Protein AF-A0A1E4M2D0-F1 (afdb_monomer_lite)

Foldseek 3Di:
DDPQLPLPVVLVVVLVVLVVVLVVLLVVLCVVPVVFDDPVSLVSLLVSLVSLLVSLLSLLVSLLSCLVSVDDNQVSLVVLLVVLVVLLCQLVVLLCQLVVCLVVDPDPRVNVVSVSSNVSSVSSNVNSVSSNVSSVVSVVVNVVVVVVPPDPPD

Structure (mmCIF, N/CA/C/O backbone):
data_AF-A0A1E4M2D0-F1
#
_entry.id   AF-A0A1E4M2D0-F1
#
loop_
_atom_site.group_PDB
_atom_site.id
_atom_site.type_symbol
_atom_site.label_atom_id
_atom_site.label_alt_id
_atom_site.label_comp_id
_atom_site.label_asym_id
_atom_site.label_entity_id
_atom_site.label_seq_id
_atom_site.pdbx_PDB_ins_code
_atom_site.Cartn_x
_atom_site.Cartn_y
_atom_site.Cartn_z
_atom_site.occupancy
_atom_site.B_iso_or_equiv
_atom_site.auth_seq_id
_atom_site.auth_comp_id
_atom_site.auth_asym_id
_atom_site.auth_atom_id
_atom_site.pdbx_PDB_model_num
ATOM 1 N N . MET A 1 1 ? -22.497 -11.808 30.231 1.00 39.50 1 MET A N 1
ATOM 2 C CA . MET A 1 1 ? -21.737 -12.479 29.155 1.00 39.50 1 MET A CA 1
ATOM 3 C C . MET A 1 1 ? -21.257 -11.410 28.186 1.00 39.50 1 MET A C 1
ATOM 5 O O . MET A 1 1 ? -22.071 -10.856 27.462 1.00 39.50 1 MET A O 1
ATOM 9 N N . GLN A 1 2 ? -19.983 -11.016 28.257 1.00 37.72 2 GLN A N 1
ATOM 10 C CA . GLN A 1 2 ? -19.425 -10.051 27.306 1.00 37.72 2 GLN A CA 1
ATOM 11 C C . GLN A 1 2 ? -19.166 -10.780 25.981 1.00 37.72 2 GLN A C 1
ATOM 13 O O . GLN A 1 2 ? -18.468 -11.795 26.000 1.00 37.72 2 GLN A O 1
ATOM 18 N N . PRO A 1 3 ? -19.708 -10.317 24.842 1.00 42.75 3 PRO A N 1
ATOM 19 C CA . PRO A 1 3 ? -19.333 -10.872 23.555 1.00 42.75 3 PRO A CA 1
ATOM 20 C C . PRO A 1 3 ? -17.879 -10.472 23.302 1.00 42.75 3 PRO A C 1
ATOM 22 O O . PRO A 1 3 ? -17.576 -9.318 22.995 1.00 42.75 3 PRO A O 1
ATOM 25 N N . HIS A 1 4 ? -16.960 -11.421 23.477 1.00 43.78 4 HIS A N 1
ATOM 26 C CA . HIS A 1 4 ? -15.624 -11.304 22.923 1.00 43.78 4 HIS A CA 1
ATOM 27 C C . HIS A 1 4 ? -15.784 -11.225 21.408 1.00 43.78 4 HIS A C 1
ATOM 29 O O . HIS A 1 4 ? -15.929 -12.241 20.733 1.00 43.78 4 HIS A O 1
ATOM 35 N N . VAL A 1 5 ? -15.766 -10.009 20.864 1.00 48.22 5 VAL A N 1
ATOM 36 C CA . VAL A 1 5 ? -15.469 -9.800 19.450 1.00 48.22 5 VAL A CA 1
ATOM 37 C C . VAL A 1 5 ? -14.002 -10.181 19.292 1.00 48.22 5 VAL A C 1
ATOM 39 O O . VAL A 1 5 ? -13.101 -9.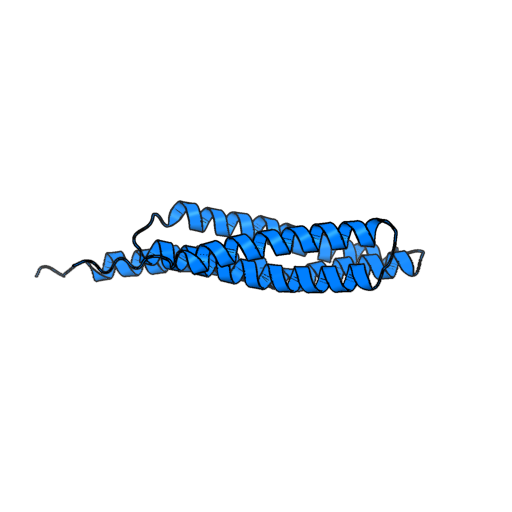351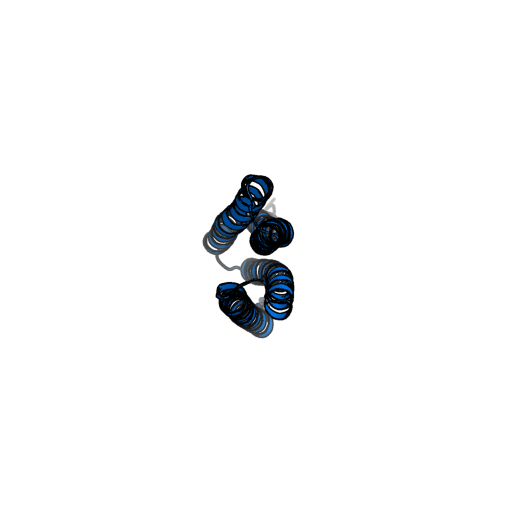 19.374 1.00 48.22 5 VAL A O 1
ATOM 42 N N . ALA A 1 6 ? -13.741 -11.481 19.192 1.00 52.34 6 ALA A N 1
ATOM 43 C CA . ALA A 1 6 ? -12.454 -11.974 18.767 1.00 52.34 6 ALA A CA 1
ATOM 44 C C . ALA A 1 6 ? -12.265 -11.437 17.352 1.00 52.34 6 ALA A C 1
ATOM 46 O O . ALA A 1 6 ? -13.061 -11.754 16.470 1.00 52.34 6 ALA A O 1
ATOM 47 N N . VAL A 1 7 ? -11.231 -10.624 17.124 1.00 54.97 7 VAL A N 1
ATOM 48 C CA . VAL A 1 7 ? -10.699 -10.488 15.765 1.00 54.97 7 VAL A CA 1
ATOM 49 C C . VAL A 1 7 ? -10.487 -11.923 15.293 1.00 54.97 7 VAL A C 1
ATOM 51 O O . VAL A 1 7 ? -9.717 -12.635 15.951 1.00 54.97 7 VAL A O 1
ATOM 54 N N . PRO A 1 8 ? -11.211 -12.410 14.270 1.00 64.06 8 PRO A N 1
ATOM 55 C CA . PRO A 1 8 ? -11.106 -13.803 13.892 1.00 64.06 8 PRO A CA 1
ATOM 56 C C . PRO A 1 8 ? -9.638 -14.042 13.570 1.00 64.06 8 PRO A C 1
ATOM 58 O O . PRO A 1 8 ? -9.078 -13.351 12.721 1.00 64.06 8 PRO A O 1
ATOM 61 N N . ARG A 1 9 ? -8.985 -14.970 14.282 1.00 68.19 9 ARG A N 1
ATOM 62 C CA . ARG A 1 9 ? -7.555 -15.286 14.092 1.00 68.19 9 ARG A CA 1
ATOM 63 C C . ARG A 1 9 ? -7.224 -15.525 12.615 1.00 68.19 9 ARG A C 1
ATOM 65 O O . ARG A 1 9 ? -6.127 -15.219 12.174 1.00 68.19 9 ARG A O 1
ATOM 72 N N . VAL A 1 10 ? -8.224 -15.987 11.867 1.00 71.38 10 VAL A N 1
ATOM 73 C CA . VAL A 1 10 ? -8.247 -16.126 10.413 1.00 71.38 10 VAL A CA 1
ATOM 74 C C . VAL A 1 10 ? -7.956 -14.808 9.684 1.00 71.38 10 VAL A C 1
ATOM 76 O O . VAL A 1 10 ? -7.075 -14.793 8.842 1.00 71.38 10 VAL A O 1
ATOM 79 N N . ILE A 1 11 ? -8.612 -13.691 10.019 1.00 67.69 11 ILE A N 1
ATOM 80 C CA . ILE A 1 11 ? -8.384 -12.393 9.351 1.00 67.69 11 ILE A CA 1
ATOM 81 C C . ILE A 1 11 ? -6.959 -11.895 9.612 1.00 67.69 11 ILE A C 1
ATOM 83 O O . ILE A 1 11 ? -6.301 -11.401 8.702 1.00 67.69 11 ILE A O 1
ATOM 87 N N . LEU A 1 12 ? -6.454 -12.070 10.837 1.00 69.06 12 LEU A N 1
ATOM 88 C CA . LEU A 1 12 ? -5.072 -11.719 11.163 1.00 69.06 12 LEU A CA 1
ATOM 89 C C . LEU A 1 12 ? -4.069 -12.602 10.403 1.00 69.06 12 LEU A C 1
ATOM 91 O O . LEU A 1 12 ? -3.105 -12.085 9.849 1.00 69.06 12 LEU A O 1
ATOM 95 N N . ALA A 1 13 ? -4.303 -13.915 10.354 1.00 73.00 13 ALA A N 1
ATOM 96 C CA . ALA A 1 13 ? -3.457 -14.845 9.612 1.00 73.00 13 ALA A CA 1
ATOM 97 C C . ALA A 1 13 ? -3.454 -14.532 8.108 1.00 73.00 13 ALA A C 1
ATOM 99 O O . ALA A 1 13 ? -2.391 -14.520 7.494 1.00 73.00 13 ALA A O 1
ATOM 100 N N . VAL A 1 14 ? -4.617 -14.203 7.537 1.00 74.25 14 VAL A N 1
ATOM 101 C CA . VAL A 1 14 ? -4.751 -13.774 6.138 1.00 74.25 14 VAL A CA 1
ATOM 102 C C . VAL A 1 14 ? -4.013 -12.459 5.894 1.00 74.25 14 VAL A C 1
ATOM 104 O O . VAL A 1 14 ? -3.311 -12.355 4.898 1.00 74.25 14 VAL A O 1
ATOM 107 N N . ALA A 1 15 ? -4.097 -11.483 6.802 1.00 70.88 15 ALA A N 1
ATOM 108 C CA . ALA A 1 15 ? -3.366 -10.222 6.670 1.00 70.88 15 ALA A CA 1
ATOM 109 C C . ALA A 1 15 ? -1.841 -10.425 6.689 1.00 70.88 15 ALA A C 1
ATOM 111 O O . ALA A 1 15 ? -1.132 -9.834 5.879 1.00 70.88 15 ALA A O 1
ATOM 112 N N . ILE A 1 16 ? -1.337 -11.288 7.578 1.00 72.56 16 ILE A N 1
ATOM 113 C CA . ILE A 1 16 ? 0.094 -11.624 7.649 1.00 72.56 16 ILE A CA 1
ATOM 114 C C . ILE A 1 16 ? 0.536 -12.374 6.389 1.00 72.56 16 ILE A C 1
ATOM 116 O O . ILE A 1 16 ? 1.567 -12.040 5.812 1.00 72.56 16 ILE A O 1
ATOM 120 N N . ALA A 1 17 ? -0.245 -13.361 5.943 1.00 75.88 17 ALA A N 1
ATOM 121 C CA . ALA A 1 17 ? 0.053 -14.113 4.729 1.00 75.88 17 ALA A CA 1
ATOM 122 C C . ALA A 1 17 ? 0.047 -13.205 3.491 1.00 75.88 17 ALA A C 1
ATOM 124 O O . ALA A 1 17 ? 0.972 -13.269 2.688 1.00 75.88 17 ALA A O 1
ATOM 125 N N . ALA A 1 18 ? -0.942 -12.316 3.372 1.00 72.75 18 ALA A N 1
ATOM 126 C CA . ALA A 1 18 ? -1.021 -11.343 2.289 1.00 72.75 18 ALA A CA 1
ATOM 127 C C . ALA A 1 18 ? 0.190 -10.401 2.288 1.00 72.75 18 ALA A C 1
ATOM 129 O O . ALA A 1 18 ? 0.790 -10.205 1.240 1.00 72.75 18 ALA A O 1
ATOM 130 N N . ALA A 1 19 ? 0.605 -9.893 3.454 1.00 71.50 19 ALA A N 1
ATOM 131 C CA . ALA A 1 19 ? 1.796 -9.051 3.560 1.00 71.50 19 ALA A CA 1
ATOM 132 C C . ALA A 1 19 ? 3.086 -9.807 3.191 1.00 71.50 19 ALA A C 1
ATOM 134 O O . ALA A 1 19 ? 3.955 -9.255 2.525 1.00 71.50 19 ALA A O 1
ATOM 135 N N . ALA A 1 20 ? 3.219 -11.076 3.586 1.00 73.75 20 ALA A N 1
ATOM 136 C CA . ALA A 1 20 ? 4.379 -11.887 3.218 1.00 73.75 20 ALA A CA 1
ATOM 137 C C . ALA A 1 20 ? 4.447 -12.144 1.703 1.00 73.75 20 ALA A C 1
ATOM 139 O O . ALA A 1 20 ? 5.523 -12.066 1.111 1.00 73.75 20 ALA A O 1
ATOM 140 N N . VAL A 1 21 ? 3.298 -12.416 1.076 1.00 78.06 21 VAL A N 1
ATOM 141 C CA . VAL A 1 21 ? 3.192 -12.582 -0.380 1.00 78.06 21 VAL A CA 1
ATOM 142 C C . VAL A 1 21 ? 3.488 -11.267 -1.101 1.00 78.06 21 VAL A C 1
ATOM 144 O O . VAL A 1 21 ? 4.229 -11.284 -2.076 1.00 78.06 21 VAL A O 1
ATOM 147 N N . ASP A 1 22 ? 2.987 -10.136 -0.601 1.00 75.38 22 ASP A N 1
ATOM 148 C CA . ASP A 1 22 ? 3.253 -8.799 -1.149 1.00 75.38 22 ASP A CA 1
ATOM 149 C C . ASP A 1 22 ? 4.757 -8.485 -1.185 1.00 75.38 22 ASP A C 1
ATOM 151 O O . ASP A 1 22 ? 5.314 -8.150 -2.230 1.00 75.38 22 ASP A O 1
ATOM 155 N N . VAL A 1 23 ? 5.454 -8.713 -0.065 1.00 74.31 23 VAL A N 1
ATOM 156 C CA . VAL A 1 23 ? 6.912 -8.528 0.030 1.00 74.31 23 VAL A CA 1
ATOM 157 C C . VAL A 1 23 ? 7.659 -9.453 -0.933 1.00 74.31 23 VAL A C 1
ATOM 159 O O . VAL A 1 23 ? 8.611 -9.022 -1.585 1.00 74.31 23 VAL A O 1
ATOM 162 N N . ALA A 1 24 ? 7.238 -10.715 -1.050 1.00 75.38 24 ALA A N 1
ATOM 163 C CA . ALA A 1 24 ? 7.858 -11.666 -1.968 1.00 75.38 24 ALA A CA 1
ATOM 164 C C . ALA A 1 24 ? 7.645 -11.273 -3.440 1.00 75.38 24 ALA A C 1
ATOM 166 O O . ALA A 1 24 ? 8.575 -11.374 -4.243 1.00 75.38 24 ALA A O 1
ATOM 167 N N . LEU A 1 25 ? 6.455 -10.784 -3.797 1.00 78.19 25 LEU A N 1
ATOM 168 C CA . LEU A 1 25 ? 6.150 -10.298 -5.144 1.00 78.19 25 LEU A CA 1
ATOM 169 C C . LEU A 1 25 ? 6.959 -9.045 -5.485 1.00 78.19 25 LEU A C 1
ATOM 171 O O . LEU A 1 25 ? 7.559 -8.991 -6.553 1.00 78.19 25 LEU A O 1
ATOM 175 N N . PHE A 1 26 ? 7.073 -8.085 -4.565 1.00 76.44 26 PHE A N 1
ATOM 176 C CA . PHE A 1 26 ? 7.934 -6.918 -4.769 1.00 76.44 26 PHE A CA 1
ATOM 177 C C . PHE A 1 26 ? 9.408 -7.303 -4.925 1.00 76.44 26 PHE A C 1
ATOM 179 O O . PHE A 1 26 ? 10.079 -6.817 -5.834 1.00 76.44 26 PHE A O 1
ATOM 186 N N . ALA A 1 27 ? 9.918 -8.191 -4.068 1.00 73.88 27 ALA A N 1
ATOM 187 C CA . ALA A 1 27 ? 11.308 -8.636 -4.138 1.00 73.88 27 ALA A CA 1
ATOM 188 C C . ALA A 1 27 ? 11.609 -9.374 -5.452 1.00 73.88 27 ALA A C 1
ATOM 190 O O . ALA A 1 27 ? 12.654 -9.150 -6.059 1.00 73.88 27 ALA A O 1
ATOM 191 N N . THR A 1 28 ? 10.688 -10.224 -5.913 1.00 79.81 28 THR A N 1
ATOM 192 C CA . THR A 1 28 ? 10.835 -10.949 -7.184 1.00 79.81 28 THR A CA 1
ATOM 193 C C . THR A 1 28 ? 10.696 -10.028 -8.393 1.00 79.81 28 THR A C 1
ATOM 195 O O . THR A 1 28 ? 11.518 -10.122 -9.300 1.00 79.81 28 THR A O 1
ATOM 198 N N . ALA A 1 29 ? 9.747 -9.087 -8.386 1.00 78.88 29 ALA A N 1
ATOM 199 C CA . ALA A 1 29 ? 9.614 -8.072 -9.431 1.00 78.88 29 ALA A CA 1
ATOM 200 C C . ALA A 1 29 ? 10.890 -7.226 -9.560 1.00 78.88 29 ALA A C 1
ATOM 202 O O . ALA A 1 29 ? 11.422 -7.065 -10.657 1.00 78.88 29 ALA A O 1
ATOM 203 N N . LEU A 1 30 ? 11.436 -6.751 -8.434 1.00 76.94 30 LEU A N 1
ATOM 204 C CA . LEU A 1 30 ? 12.689 -5.992 -8.405 1.00 76.94 30 LEU A CA 1
ATOM 205 C C . LEU A 1 30 ? 13.885 -6.829 -8.868 1.00 76.94 30 LEU A C 1
ATOM 207 O O . LEU A 1 30 ? 14.736 -6.322 -9.594 1.00 76.94 30 LEU A O 1
ATOM 211 N N . ALA A 1 31 ? 13.953 -8.106 -8.484 1.00 78.94 31 ALA A N 1
ATOM 212 C CA . ALA A 1 31 ? 15.022 -8.996 -8.926 1.00 78.94 31 ALA A CA 1
ATOM 213 C C . ALA A 1 31 ? 14.992 -9.203 -10.452 1.00 78.94 31 ALA A C 1
ATOM 215 O O . ALA A 1 31 ? 16.041 -9.152 -11.095 1.00 78.94 31 ALA A O 1
ATOM 216 N N . GLN A 1 32 ? 13.803 -9.354 -11.041 1.00 81.19 32 GLN A N 1
ATOM 217 C CA . GLN A 1 32 ? 13.638 -9.505 -12.491 1.00 81.19 32 GLN A CA 1
ATOM 218 C C . GLN A 1 32 ? 13.974 -8.210 -13.239 1.00 81.19 32 GLN A C 1
ATOM 220 O O . GLN A 1 32 ? 14.758 -8.228 -14.185 1.00 81.19 32 GLN A O 1
ATOM 225 N N . LEU A 1 33 ? 13.479 -7.070 -12.752 1.00 79.81 33 LEU A N 1
ATOM 226 C CA . LEU A 1 33 ? 13.726 -5.759 -13.362 1.00 79.81 33 LEU A CA 1
ATOM 227 C C . LEU A 1 33 ? 15.162 -5.245 -13.153 1.00 79.81 33 LEU A C 1
ATOM 229 O O . LEU A 1 33 ? 15.576 -4.293 -13.812 1.00 79.81 33 LEU A O 1
ATOM 233 N N . SER A 1 34 ? 15.951 -5.869 -12.268 1.00 75.38 34 SER A N 1
ATOM 234 C CA . SER A 1 34 ? 17.340 -5.456 -12.011 1.00 75.38 34 SER A CA 1
ATOM 235 C C . SER A 1 34 ? 18.287 -5.696 -13.193 1.00 75.38 34 SER A C 1
ATOM 237 O O . SER A 1 34 ? 19.336 -5.059 -13.270 1.00 75.38 34 SER A O 1
ATOM 239 N N . HIS A 1 35 ? 17.907 -6.573 -14.127 1.00 75.12 35 HIS A N 1
ATOM 240 C CA . HIS A 1 35 ? 18.688 -6.894 -15.325 1.00 75.12 35 HIS A CA 1
ATOM 241 C C . HIS A 1 35 ? 18.186 -6.175 -16.589 1.00 75.12 35 HIS A C 1
ATOM 243 O O . HIS A 1 35 ? 18.777 -6.352 -17.653 1.00 75.12 35 HIS A O 1
ATOM 249 N N . GLY A 1 36 ? 17.128 -5.363 -16.488 1.00 73.19 36 GLY A N 1
ATOM 250 C CA . GLY A 1 36 ? 16.549 -4.618 -17.607 1.00 73.19 36 GLY A CA 1
ATOM 251 C C . GLY A 1 36 ? 15.018 -4.695 -17.669 1.00 73.19 36 GLY A C 1
ATOM 252 O O . GLY A 1 36 ? 14.389 -5.263 -16.774 1.00 73.19 36 GLY A O 1
ATOM 253 N N . PRO A 1 37 ? 14.408 -4.111 -18.718 1.00 74.88 37 PRO A N 1
ATOM 254 C CA . PRO A 1 37 ? 12.968 -4.179 -18.934 1.00 74.88 37 PRO A CA 1
ATOM 255 C C . PRO A 1 37 ? 12.538 -5.623 -19.213 1.00 74.88 37 PRO A C 1
ATOM 257 O O . PRO A 1 37 ? 12.970 -6.232 -20.189 1.00 74.88 37 PRO A O 1
ATOM 260 N N . ASP A 1 38 ? 11.657 -6.157 -18.370 1.00 83.38 38 ASP A N 1
ATOM 261 C CA . ASP A 1 38 ? 11.099 -7.501 -18.510 1.00 83.38 38 ASP A CA 1
ATOM 262 C C . ASP A 1 38 ? 9.586 -7.470 -18.278 1.00 83.38 38 ASP A C 1
ATOM 264 O O . ASP A 1 38 ? 9.105 -6.942 -17.273 1.00 83.38 38 ASP A O 1
ATOM 268 N N . ALA A 1 39 ? 8.828 -8.056 -19.208 1.00 80.75 39 ALA A N 1
ATOM 269 C CA . ALA A 1 39 ? 7.368 -8.068 -19.156 1.00 80.75 39 ALA A CA 1
ATOM 270 C C . ALA A 1 39 ? 6.849 -8.802 -17.910 1.00 80.75 39 ALA A C 1
ATOM 272 O O . ALA A 1 39 ? 5.902 -8.341 -17.274 1.00 80.75 39 ALA A O 1
ATOM 273 N N . VAL A 1 40 ? 7.506 -9.901 -17.518 1.00 83.44 40 VAL A N 1
ATOM 274 C CA . VAL A 1 40 ? 7.131 -10.662 -16.318 1.00 83.44 40 VAL A CA 1
ATOM 275 C C . VAL A 1 40 ? 7.435 -9.850 -15.059 1.00 83.44 40 VAL A C 1
ATOM 277 O O . VAL A 1 40 ? 6.602 -9.790 -14.154 1.00 83.44 40 VAL A O 1
ATOM 280 N N . GLY A 1 41 ? 8.583 -9.173 -15.010 1.00 79.19 41 GLY A N 1
ATOM 281 C CA . GLY A 1 41 ? 8.920 -8.219 -13.953 1.00 79.19 41 GLY A CA 1
ATOM 282 C C . GLY A 1 41 ? 7.883 -7.101 -13.789 1.00 79.19 41 GLY A C 1
ATOM 283 O O . GLY A 1 41 ? 7.458 -6.827 -12.665 1.00 79.19 41 GLY A O 1
ATOM 284 N N . TYR A 1 42 ? 7.424 -6.494 -14.889 1.00 79.06 42 TYR A N 1
ATOM 285 C CA . TYR A 1 42 ? 6.395 -5.447 -14.851 1.00 79.06 42 TYR A CA 1
ATOM 286 C C . TYR A 1 42 ? 5.021 -5.966 -14.415 1.00 79.06 42 TYR A C 1
ATOM 288 O O . TYR A 1 42 ? 4.362 -5.322 -13.594 1.00 79.06 42 TYR A O 1
ATOM 296 N N . ASP A 1 43 ? 4.605 -7.139 -14.894 1.00 82.75 43 ASP A N 1
ATOM 297 C CA . ASP A 1 43 ? 3.353 -7.763 -14.457 1.00 82.75 43 ASP A CA 1
ATOM 298 C C . ASP A 1 43 ? 3.387 -8.077 -12.956 1.00 82.75 43 ASP A C 1
ATOM 300 O O . ASP A 1 43 ? 2.432 -7.774 -12.235 1.00 82.75 43 ASP A O 1
ATOM 304 N N . LEU A 1 44 ? 4.495 -8.634 -12.456 1.00 82.69 44 LEU A N 1
ATOM 305 C CA . LEU A 1 44 ? 4.678 -8.901 -11.027 1.00 82.69 44 LEU A CA 1
ATOM 306 C C . LEU A 1 44 ? 4.602 -7.617 -10.192 1.00 82.69 44 LEU A C 1
ATOM 308 O O . LEU A 1 44 ? 3.969 -7.621 -9.136 1.00 82.69 44 LEU A O 1
ATOM 312 N N . LEU A 1 45 ? 5.183 -6.517 -10.677 1.00 82.38 45 LEU A N 1
ATOM 313 C CA . LEU A 1 45 ? 5.126 -5.210 -10.020 1.00 82.38 45 LEU A CA 1
ATOM 314 C C . LEU A 1 45 ? 3.684 -4.680 -9.938 1.00 82.38 45 LEU A C 1
ATOM 316 O O . LEU A 1 45 ? 3.248 -4.224 -8.881 1.00 82.38 45 LEU A O 1
ATOM 320 N N . LEU A 1 46 ? 2.911 -4.809 -11.020 1.00 83.62 46 LEU A N 1
ATOM 321 C CA . LEU A 1 46 ? 1.497 -4.425 -11.052 1.00 83.62 46 LEU A CA 1
ATOM 322 C C . LEU A 1 46 ? 0.658 -5.262 -10.072 1.00 83.62 46 LEU A C 1
ATOM 324 O O . LEU A 1 46 ? -0.221 -4.735 -9.381 1.00 83.62 46 LEU A O 1
ATOM 328 N N . TRP A 1 47 ? 0.911 -6.571 -10.004 1.00 81.81 47 TRP A N 1
ATOM 329 C CA . TRP A 1 47 ? 0.255 -7.452 -9.037 1.00 81.81 47 TRP A CA 1
ATOM 330 C C . TRP A 1 47 ? 0.610 -7.083 -7.600 1.00 81.81 47 TRP A C 1
ATOM 332 O O . TRP A 1 47 ? -0.295 -7.022 -6.766 1.00 81.81 47 TRP A O 1
ATOM 342 N N . ALA A 1 48 ? 1.879 -6.780 -7.327 1.00 78.81 48 ALA A N 1
ATOM 343 C CA . ALA A 1 48 ? 2.336 -6.334 -6.017 1.00 78.81 48 ALA A CA 1
ATOM 344 C C . ALA A 1 48 ? 1.664 -5.008 -5.608 1.00 78.81 48 ALA A C 1
ATOM 346 O O . ALA A 1 48 ? 1.084 -4.917 -4.531 1.00 78.81 48 ALA A O 1
ATOM 347 N N . ASN A 1 49 ? 1.577 -4.022 -6.508 1.00 82.88 49 ASN A N 1
ATOM 348 C CA . ASN A 1 49 ? 0.874 -2.759 -6.235 1.00 82.88 49 ASN A CA 1
ATOM 349 C C . ASN A 1 49 ? -0.600 -2.970 -5.848 1.00 82.88 49 ASN A C 1
ATOM 351 O O . ASN A 1 49 ? -1.102 -2.378 -4.887 1.00 82.88 49 ASN A O 1
ATOM 355 N N . LYS A 1 50 ? -1.305 -3.853 -6.565 1.00 83.38 50 LYS A N 1
ATOM 356 C CA . LYS A 1 50 ? -2.699 -4.205 -6.245 1.00 83.38 50 LYS A CA 1
ATOM 357 C C . LYS A 1 50 ? -2.808 -4.899 -4.885 1.00 83.38 50 LYS A C 1
ATOM 359 O O . LYS A 1 50 ? -3.746 -4.627 -4.130 1.00 83.38 50 LYS A O 1
ATOM 364 N N . LEU A 1 51 ? -1.863 -5.783 -4.567 1.00 81.25 51 LEU A N 1
ATOM 365 C CA . LEU A 1 51 ? -1.838 -6.527 -3.309 1.00 81.25 51 LEU A CA 1
ATOM 366 C C . LEU A 1 51 ? -1.536 -5.606 -2.120 1.00 81.25 51 LEU A C 1
ATOM 368 O O . LEU A 1 51 ? -2.230 -5.707 -1.109 1.00 81.25 51 LEU A O 1
ATOM 372 N N . ALA A 1 52 ? -0.636 -4.634 -2.270 1.00 78.12 52 ALA A N 1
ATOM 373 C CA . ALA A 1 52 ? -0.366 -3.606 -1.266 1.00 78.12 52 ALA A CA 1
ATOM 374 C C . ALA A 1 52 ? -1.641 -2.838 -0.854 1.00 78.12 52 ALA A C 1
ATOM 376 O O . ALA A 1 52 ? -1.872 -2.591 0.334 1.00 78.12 52 ALA A O 1
ATOM 377 N N . GLY A 1 53 ? -2.531 -2.534 -1.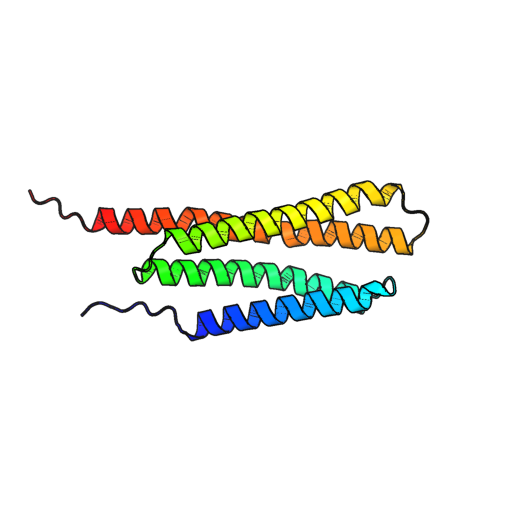808 1.00 79.50 53 GLY A N 1
ATOM 378 C CA . GLY A 1 53 ? -3.856 -1.961 -1.529 1.00 79.50 53 GLY A CA 1
ATOM 379 C C . GLY A 1 53 ? -4.736 -2.872 -0.666 1.00 79.50 53 GLY A C 1
ATOM 380 O O . GLY A 1 53 ? -5.331 -2.429 0.320 1.00 79.50 53 GLY A O 1
ATOM 381 N N . ILE A 1 54 ? -4.777 -4.166 -0.988 1.00 80.75 54 ILE A N 1
ATOM 382 C CA . ILE A 1 54 ? -5.527 -5.173 -0.221 1.00 80.75 54 ILE A CA 1
ATOM 383 C C . ILE A 1 54 ? -4.943 -5.327 1.190 1.00 80.75 54 ILE A C 1
ATOM 385 O O . ILE A 1 54 ? -5.696 -5.370 2.167 1.00 80.75 54 ILE A O 1
ATOM 389 N N . VAL A 1 55 ? -3.614 -5.362 1.320 1.00 77.38 55 VAL A N 1
ATOM 390 C CA . VAL A 1 55 ? -2.906 -5.435 2.607 1.00 77.38 55 VAL A CA 1
ATOM 391 C C . VAL A 1 55 ? -3.230 -4.217 3.468 1.00 77.38 55 VAL A C 1
ATOM 393 O O . VAL A 1 55 ? -3.502 -4.373 4.659 1.00 77.38 55 VAL A O 1
ATOM 396 N N . ALA A 1 56 ? -3.293 -3.019 2.884 1.00 79.25 56 ALA A N 1
ATOM 397 C CA . ALA A 1 56 ? -3.667 -1.798 3.594 1.00 79.25 56 ALA A CA 1
ATOM 398 C C . ALA A 1 56 ? -5.100 -1.853 4.149 1.00 79.25 56 ALA A C 1
ATOM 400 O O . ALA A 1 56 ? -5.345 -1.540 5.320 1.00 79.25 56 ALA A O 1
ATOM 401 N N . VAL A 1 57 ? -6.056 -2.313 3.337 1.00 82.44 57 VAL A N 1
ATOM 402 C CA . VAL A 1 57 ? -7.451 -2.504 3.764 1.00 82.44 57 VAL A CA 1
ATOM 403 C C . VAL A 1 57 ? -7.556 -3.585 4.847 1.00 82.44 57 VAL A C 1
ATOM 405 O O . VAL A 1 57 ? -8.246 -3.399 5.849 1.00 82.44 57 VAL A O 1
ATOM 408 N N . LEU A 1 58 ? -6.831 -4.696 4.716 1.00 78.56 58 LEU A N 1
ATOM 409 C CA . LEU A 1 58 ? -6.816 -5.748 5.735 1.00 78.56 58 LEU A CA 1
ATOM 410 C C . LEU A 1 58 ? -6.186 -5.271 7.046 1.00 78.56 58 LEU A C 1
ATOM 412 O O . LEU A 1 58 ? -6.740 -5.528 8.114 1.00 78.56 58 LEU A O 1
ATOM 416 N N . ALA A 1 59 ? -5.069 -4.546 6.986 1.00 74.88 59 ALA A N 1
ATOM 417 C CA . ALA A 1 59 ? -4.411 -3.991 8.163 1.00 74.88 59 ALA A CA 1
ATOM 418 C C . ALA A 1 59 ? -5.353 -3.050 8.927 1.00 74.88 59 ALA A C 1
ATOM 420 O O . ALA A 1 59 ? -5.523 -3.186 10.142 1.00 74.88 59 ALA A O 1
ATOM 421 N N . THR A 1 60 ? -6.034 -2.148 8.219 1.00 78.62 60 THR A N 1
ATOM 422 C CA . THR A 1 60 ? -7.020 -1.243 8.831 1.00 78.62 60 THR A CA 1
ATOM 423 C C . THR A 1 60 ? -8.214 -1.997 9.415 1.00 78.62 60 THR A C 1
ATOM 425 O O . THR A 1 60 ? -8.615 -1.703 10.544 1.00 78.62 60 THR A O 1
ATOM 428 N N . ALA A 1 61 ? -8.727 -3.023 8.730 1.00 79.19 61 ALA A N 1
ATOM 429 C CA . ALA A 1 61 ? -9.814 -3.866 9.227 1.00 79.19 61 ALA A CA 1
ATOM 430 C C . ALA A 1 61 ? -9.423 -4.666 10.484 1.00 79.19 61 ALA A C 1
ATOM 432 O O . ALA A 1 61 ? -10.191 -4.727 11.448 1.00 79.19 61 ALA A O 1
ATOM 433 N N . VAL A 1 62 ? -8.215 -5.239 10.517 1.00 75.31 62 VAL A N 1
ATOM 434 C CA . VAL A 1 62 ? -7.670 -5.956 11.684 1.00 75.31 62 VAL A CA 1
ATOM 435 C C . VAL A 1 62 ? -7.553 -5.019 12.878 1.00 75.31 62 VAL A C 1
ATOM 437 O O . VAL A 1 62 ? -7.961 -5.371 13.991 1.00 75.31 62 VAL A O 1
ATOM 440 N N . VAL A 1 63 ? -7.023 -3.813 12.662 1.00 73.56 63 VAL A N 1
ATOM 441 C CA . VAL A 1 63 ? -6.924 -2.823 13.731 1.00 73.56 63 VAL A CA 1
ATOM 442 C C . VAL A 1 63 ? -8.321 -2.401 14.195 1.00 73.56 63 VAL A C 1
ATOM 444 O O . VAL A 1 63 ? -8.572 -2.418 15.400 1.00 73.56 63 VAL A O 1
ATOM 447 N N . ALA A 1 64 ? -9.260 -2.131 13.286 1.00 73.44 64 ALA A N 1
ATOM 448 C CA . ALA A 1 64 ? -10.649 -1.803 13.621 1.00 73.44 64 ALA A CA 1
ATOM 449 C C . ALA A 1 64 ? -11.312 -2.871 14.481 1.00 73.44 64 ALA A C 1
ATOM 451 O O . ALA A 1 64 ? -11.811 -2.564 15.568 1.00 73.44 64 ALA A O 1
ATOM 452 N N . ALA A 1 65 ? -11.214 -4.134 14.080 1.00 72.00 65 ALA A N 1
ATOM 453 C CA . ALA A 1 65 ? -11.733 -5.243 14.862 1.00 72.00 65 ALA A CA 1
ATOM 454 C C . ALA A 1 65 ? -11.092 -5.303 16.265 1.00 72.00 65 ALA A C 1
ATOM 456 O O . ALA A 1 65 ? -11.792 -5.505 17.260 1.00 72.00 65 ALA A O 1
ATOM 457 N N . ARG A 1 66 ? -9.779 -5.053 16.384 1.00 70.44 66 ARG A N 1
ATOM 458 C CA . ARG A 1 66 ? -9.071 -5.061 17.678 1.00 70.44 66 ARG A CA 1
ATOM 459 C C . ARG A 1 66 ? -9.490 -3.902 18.588 1.00 70.44 66 ARG A C 1
ATOM 461 O O . ARG A 1 66 ? -9.590 -4.084 19.802 1.00 70.44 66 ARG A O 1
ATOM 468 N N . THR A 1 67 ? -9.766 -2.727 18.023 1.00 68.69 67 THR A N 1
ATOM 469 C CA . THR A 1 67 ? -10.291 -1.580 18.786 1.00 68.69 67 THR A CA 1
ATOM 470 C C . THR A 1 67 ? -11.725 -1.822 19.268 1.00 68.69 67 THR A C 1
ATOM 472 O O . THR A 1 67 ? -12.045 -1.560 20.430 1.00 68.69 67 THR A O 1
ATOM 475 N N . LEU A 1 68 ? -12.571 -2.440 18.436 1.00 68.75 68 LEU A N 1
ATOM 476 C CA . LEU A 1 68 ? -13.923 -2.873 18.809 1.00 68.75 68 LEU A CA 1
ATOM 477 C C . LEU A 1 68 ? -13.915 -3.987 19.870 1.00 68.75 68 LEU A C 1
ATOM 479 O O . LEU A 1 68 ? -14.848 -4.086 20.667 1.00 68.75 68 LEU A O 1
ATOM 483 N N . ALA A 1 69 ? -12.839 -4.763 19.974 1.00 69.38 69 ALA A N 1
ATOM 484 C CA . ALA A 1 69 ? -12.645 -5.743 21.043 1.00 69.38 69 ALA A CA 1
ATOM 485 C C . ALA A 1 69 ? -12.213 -5.130 22.395 1.00 69.38 69 ALA A C 1
ATOM 487 O O . ALA A 1 69 ? -12.071 -5.859 23.374 1.00 69.38 69 ALA A O 1
ATOM 488 N N . GLY A 1 70 ? -12.010 -3.806 22.476 1.00 62.41 70 GLY A N 1
ATOM 489 C CA . GLY A 1 70 ? -11.558 -3.119 23.696 1.00 62.41 70 GLY A CA 1
ATOM 490 C C . GLY A 1 70 ? -10.034 -3.014 23.838 1.00 62.41 70 GLY A C 1
ATOM 491 O O . GLY A 1 70 ? -9.537 -2.708 24.920 1.00 62.41 70 GLY A O 1
ATOM 492 N N . GLY A 1 71 ? -9.275 -3.265 22.766 1.00 67.00 71 GLY A N 1
ATOM 493 C CA . GLY A 1 71 ? -7.823 -3.081 22.753 1.00 67.00 71 GLY A CA 1
ATOM 494 C C . GLY A 1 71 ? -7.393 -1.608 22.781 1.00 67.00 71 GLY A C 1
ATOM 495 O O . GLY A 1 71 ? -8.141 -0.714 22.384 1.00 67.00 71 GLY A O 1
ATOM 496 N N . ARG A 1 72 ? -6.149 -1.348 23.213 1.00 70.62 72 ARG A N 1
ATOM 497 C CA . ARG A 1 72 ? -5.534 -0.007 23.155 1.00 70.62 72 ARG A CA 1
ATOM 498 C C . ARG A 1 72 ? -5.466 0.478 21.701 1.00 70.62 72 ARG A C 1
ATOM 500 O O . ARG A 1 72 ? -4.904 -0.209 20.854 1.00 70.62 72 ARG A O 1
ATOM 507 N N . ILE A 1 73 ? -6.007 1.668 21.443 1.00 71.94 73 ILE A N 1
ATOM 508 C CA . ILE A 1 73 ? -6.187 2.226 20.090 1.00 71.94 73 ILE A CA 1
ATOM 509 C C . ILE A 1 73 ? -4.970 3.039 19.630 1.00 71.94 73 ILE A C 1
ATOM 511 O O . ILE A 1 73 ? -4.614 3.016 18.459 1.00 71.94 73 ILE A O 1
ATOM 515 N N . LEU A 1 74 ? -4.290 3.713 20.563 1.00 71.00 74 LEU A N 1
ATOM 516 C CA . LEU A 1 74 ? -3.235 4.680 20.250 1.00 71.00 74 LEU A CA 1
ATOM 517 C C . LEU A 1 74 ? -2.063 4.059 19.469 1.00 71.00 74 LEU A C 1
ATOM 519 O O . LEU A 1 74 ? -1.704 4.547 18.406 1.00 71.00 74 LEU A O 1
ATOM 523 N N . VAL A 1 75 ? -1.491 2.964 19.979 1.00 75.69 75 VAL A N 1
ATOM 524 C CA . VAL A 1 75 ? -0.324 2.301 19.372 1.00 75.69 75 VAL A CA 1
ATOM 525 C C . VAL A 1 75 ? -0.605 1.810 17.946 1.00 75.69 75 VAL A C 1
ATOM 527 O O . VAL A 1 75 ? 0.175 2.139 17.055 1.00 75.69 75 VAL A O 1
ATOM 530 N N . PRO A 1 76 ? -1.694 1.067 17.670 1.00 72.50 76 PRO A N 1
ATOM 531 C CA . PRO A 1 76 ? -1.961 0.621 16.309 1.00 72.50 76 PRO A CA 1
ATOM 532 C C . PRO A 1 76 ? -2.398 1.757 15.370 1.00 72.50 76 PRO A C 1
ATOM 534 O O . PRO A 1 76 ? -2.040 1.708 14.199 1.00 72.50 76 PRO A O 1
ATOM 537 N N . SER A 1 77 ? -3.086 2.803 15.848 1.00 71.94 77 SER A N 1
ATOM 538 C CA . SER A 1 77 ? -3.362 4.000 15.032 1.00 71.94 77 SER A CA 1
ATOM 539 C C . SER A 1 77 ? -2.083 4.746 14.645 1.00 71.94 77 SER A C 1
ATOM 541 O O . SER A 1 77 ? -1.943 5.147 13.494 1.00 71.94 77 SER A O 1
ATOM 543 N N . LEU A 1 78 ? -1.125 4.889 15.569 1.00 73.81 78 LEU A N 1
ATOM 544 C CA . LEU A 1 78 ? 0.192 5.462 15.268 1.00 73.81 78 LEU A CA 1
ATOM 545 C C . LEU A 1 78 ? 0.981 4.580 14.295 1.00 73.81 78 LEU A C 1
ATOM 547 O O . LEU A 1 78 ? 1.619 5.105 13.391 1.00 73.81 78 LEU A O 1
ATOM 551 N N . GLY A 1 79 ? 0.899 3.255 14.439 1.00 76.31 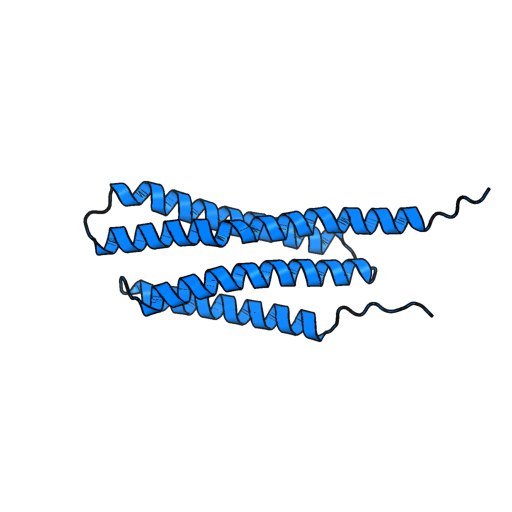79 GLY A N 1
ATOM 552 C CA . GLY A 1 79 ? 1.504 2.312 13.496 1.00 76.31 79 GLY A CA 1
ATOM 553 C C . GLY A 1 79 ? 0.935 2.443 12.081 1.00 76.31 79 GLY A C 1
ATOM 554 O O . GLY A 1 79 ? 1.699 2.494 11.122 1.00 76.31 79 GLY A O 1
ATOM 555 N N . LEU A 1 80 ? -0.390 2.570 11.947 1.00 79.62 80 LEU A N 1
ATOM 556 C CA . LEU A 1 80 ? -1.043 2.826 10.659 1.00 79.62 80 LEU A CA 1
ATOM 557 C C . LEU A 1 80 ? -0.647 4.187 10.075 1.00 79.62 80 LEU A C 1
ATOM 559 O O . LEU A 1 80 ? -0.403 4.278 8.878 1.00 79.62 80 LEU A O 1
ATOM 563 N N . LEU A 1 81 ? -0.542 5.228 10.904 1.00 73.50 81 LEU A N 1
ATOM 564 C CA . LEU A 1 81 ? -0.130 6.558 10.454 1.00 73.50 81 LEU A CA 1
ATOM 565 C C . LEU A 1 81 ? 1.336 6.584 9.996 1.00 73.50 81 LEU A C 1
ATOM 567 O O . LEU A 1 81 ? 1.648 7.187 8.973 1.00 73.50 81 LEU A O 1
ATOM 571 N N . LEU A 1 82 ? 2.226 5.903 10.722 1.00 78.25 82 LEU A N 1
ATOM 572 C CA . LEU A 1 82 ? 3.627 5.746 10.334 1.00 78.25 82 LEU A CA 1
ATOM 573 C C . LEU A 1 82 ? 3.734 4.990 9.005 1.00 78.25 82 LEU A C 1
ATOM 575 O O . LEU A 1 82 ? 4.436 5.436 8.102 1.00 78.25 82 LEU A O 1
ATOM 579 N N . ALA A 1 83 ? 2.998 3.883 8.867 1.00 77.62 83 ALA A N 1
ATOM 580 C CA . ALA A 1 83 ? 2.943 3.122 7.626 1.00 77.62 83 ALA A CA 1
ATOM 581 C C . ALA A 1 83 ? 2.400 3.978 6.470 1.00 77.62 83 ALA A C 1
ATOM 583 O O . ALA A 1 83 ? 3.002 4.001 5.404 1.00 77.62 83 ALA A O 1
ATOM 584 N N . ALA A 1 84 ? 1.341 4.762 6.698 1.00 74.88 84 ALA A N 1
ATOM 585 C CA . ALA A 1 84 ? 0.816 5.703 5.710 1.00 74.88 84 ALA A CA 1
ATOM 586 C C . ALA A 1 84 ? 1.867 6.735 5.281 1.00 74.88 84 ALA A C 1
ATOM 588 O O . ALA A 1 84 ? 2.019 7.002 4.093 1.00 74.88 84 ALA A O 1
ATOM 589 N N . GLY A 1 85 ? 2.613 7.298 6.235 1.00 70.94 85 GLY A N 1
ATOM 590 C CA . GLY A 1 85 ? 3.677 8.258 5.950 1.00 70.94 85 GLY A CA 1
ATOM 591 C C . GLY A 1 85 ? 4.812 7.650 5.127 1.00 70.94 85 GLY A C 1
ATOM 592 O O . GLY A 1 85 ? 5.229 8.240 4.134 1.00 70.94 85 GLY A O 1
ATOM 593 N N . ILE A 1 86 ? 5.274 6.452 5.496 1.00 79.19 86 ILE A N 1
ATOM 594 C CA . ILE A 1 86 ? 6.344 5.746 4.780 1.00 79.19 86 ILE A CA 1
ATOM 595 C C . ILE A 1 86 ? 5.883 5.381 3.369 1.00 79.19 86 ILE A C 1
ATOM 597 O O . ILE A 1 86 ? 6.544 5.741 2.397 1.00 79.19 86 ILE A O 1
ATOM 601 N N . THR A 1 87 ? 4.734 4.718 3.233 1.00 78.31 87 THR A N 1
ATOM 602 C CA . THR A 1 87 ? 4.244 4.285 1.921 1.00 78.31 87 THR A CA 1
ATOM 603 C C . THR A 1 87 ? 3.865 5.469 1.039 1.00 78.31 87 THR A C 1
ATOM 605 O O . THR A 1 87 ? 4.152 5.449 -0.152 1.00 78.31 87 THR A O 1
ATOM 608 N N . GLY A 1 88 ? 3.290 6.532 1.608 1.00 71.56 88 GLY A N 1
ATOM 609 C CA . GLY A 1 88 ? 3.004 7.767 0.881 1.00 71.56 88 GLY A CA 1
ATOM 610 C C . GLY A 1 88 ? 4.269 8.488 0.423 1.00 71.56 88 GLY A C 1
ATOM 611 O O . GLY A 1 88 ? 4.325 8.941 -0.716 1.00 71.56 88 GLY A O 1
ATOM 612 N N . GLY A 1 89 ? 5.304 8.534 1.266 1.00 71.94 89 GLY A N 1
ATOM 613 C CA . GLY A 1 89 ? 6.611 9.077 0.898 1.00 71.94 89 GLY A CA 1
ATOM 614 C C . GLY A 1 89 ? 7.279 8.284 -0.225 1.00 71.94 89 GLY A C 1
ATOM 615 O O . GLY A 1 89 ? 7.809 8.882 -1.157 1.00 71.94 89 GLY A O 1
ATOM 616 N N . ILE A 1 90 ? 7.199 6.951 -0.181 1.00 79.81 90 ILE A N 1
ATOM 617 C CA . ILE A 1 90 ? 7.710 6.077 -1.246 1.00 79.81 90 ILE A CA 1
ATOM 618 C C . ILE A 1 90 ? 6.915 6.285 -2.538 1.00 79.81 90 ILE A C 1
ATOM 620 O O . ILE A 1 90 ? 7.515 6.547 -3.573 1.00 79.81 90 ILE A O 1
ATOM 624 N N . ALA A 1 91 ? 5.582 6.232 -2.489 1.00 76.06 91 ALA A N 1
ATOM 625 C CA . ALA A 1 91 ? 4.724 6.405 -3.661 1.00 76.06 91 ALA A CA 1
ATOM 626 C C . ALA A 1 91 ? 4.962 7.760 -4.347 1.00 76.06 91 ALA A C 1
ATOM 628 O O . ALA A 1 91 ? 5.183 7.830 -5.557 1.00 76.06 91 ALA A O 1
ATOM 629 N N . LEU A 1 92 ? 4.998 8.836 -3.556 1.00 72.62 92 LEU A N 1
ATOM 630 C CA . LEU A 1 92 ? 5.264 10.182 -4.053 1.00 72.62 92 LEU A CA 1
ATOM 631 C C . LEU A 1 92 ? 6.703 10.320 -4.562 1.00 72.62 92 LEU A C 1
ATOM 633 O O . LEU A 1 92 ? 6.917 10.921 -5.610 1.00 72.62 92 LEU A O 1
ATOM 637 N N . GLY A 1 93 ? 7.676 9.728 -3.869 1.00 74.94 93 GLY A N 1
ATOM 638 C CA . GLY A 1 93 ? 9.071 9.690 -4.296 1.00 74.94 93 GLY A CA 1
ATOM 639 C C . GLY A 1 93 ? 9.247 8.993 -5.644 1.00 74.94 93 GLY A C 1
ATOM 640 O O . GLY A 1 93 ? 9.887 9.553 -6.524 1.00 74.94 93 GLY A O 1
ATOM 641 N N . LEU A 1 94 ? 8.630 7.825 -5.841 1.00 83.31 94 LEU A N 1
ATOM 642 C CA . LEU A 1 94 ? 8.666 7.076 -7.102 1.00 83.31 94 LEU A CA 1
ATOM 643 C C . LEU A 1 94 ? 7.976 7.838 -8.238 1.00 83.31 94 LEU A C 1
ATOM 645 O O . LEU A 1 94 ? 8.516 7.921 -9.340 1.00 83.31 94 LEU A O 1
ATOM 649 N N . PHE A 1 95 ? 6.825 8.456 -7.960 1.00 80.31 95 PHE A N 1
ATOM 650 C CA . PHE A 1 95 ? 6.114 9.281 -8.935 1.00 80.31 95 PHE A CA 1
ATOM 651 C C . PHE A 1 95 ? 6.938 10.500 -9.373 1.00 80.31 95 PHE A C 1
ATOM 653 O O . PHE A 1 95 ? 7.098 10.757 -10.570 1.00 80.31 95 PHE A O 1
ATOM 660 N N . VAL A 1 96 ? 7.482 11.250 -8.411 1.00 80.69 96 VAL A N 1
ATOM 661 C CA . VAL A 1 96 ? 8.309 12.432 -8.686 1.00 80.69 96 VAL A CA 1
ATOM 662 C C . VAL A 1 96 ? 9.593 12.019 -9.398 1.00 80.69 96 VAL A C 1
ATOM 664 O O . VAL A 1 96 ? 9.947 12.630 -10.401 1.00 80.69 96 VAL A O 1
ATOM 667 N N . LEU A 1 97 ? 10.264 10.961 -8.942 1.00 80.25 97 LEU A N 1
ATOM 668 C CA . LEU A 1 97 ? 11.498 10.469 -9.550 1.00 80.25 97 LEU A CA 1
ATOM 669 C C . LEU A 1 97 ? 11.271 10.024 -10.999 1.00 80.25 97 LEU A C 1
ATOM 671 O O . LEU A 1 97 ? 12.007 10.448 -11.882 1.00 80.25 97 LEU A O 1
ATOM 675 N N . GLY A 1 98 ? 10.221 9.241 -11.260 1.00 79.50 98 GLY A N 1
ATOM 676 C CA . GLY A 1 98 ? 9.857 8.837 -12.617 1.00 79.50 98 GLY A CA 1
ATOM 677 C C . GLY A 1 98 ? 9.548 10.050 -13.498 1.00 79.50 98 GLY A C 1
ATOM 678 O O . GLY A 1 98 ? 10.217 10.274 -14.501 1.00 79.50 98 GLY A O 1
ATOM 679 N N . SER A 1 99 ? 8.611 10.906 -13.081 1.00 80.00 99 SER A N 1
ATOM 680 C CA . SER A 1 99 ? 8.189 12.079 -13.869 1.00 80.00 99 SER A CA 1
ATOM 681 C C . SER A 1 99 ? 9.302 13.101 -14.135 1.00 80.00 99 SER A C 1
ATOM 683 O O . SER A 1 99 ? 9.319 13.723 -15.196 1.00 80.00 99 SER A O 1
ATOM 685 N N . THR A 1 100 ? 10.239 13.273 -13.199 1.00 85.56 100 THR A N 1
ATOM 686 C CA . THR A 1 100 ? 11.369 14.199 -13.368 1.00 85.56 100 THR A CA 1
ATOM 687 C C . THR A 1 100 ? 12.467 13.626 -14.247 1.00 85.56 100 THR A C 1
ATOM 689 O O . THR A 1 100 ? 13.109 14.399 -14.949 1.00 85.56 100 THR A O 1
ATOM 692 N N . LEU A 1 101 ? 12.683 12.308 -14.236 1.00 84.38 101 LEU A N 1
ATOM 693 C CA . LEU A 1 101 ? 13.760 11.670 -14.991 1.00 84.38 101 LEU A CA 1
ATOM 694 C C . LEU A 1 101 ? 13.351 11.236 -16.404 1.00 84.38 101 LEU A C 1
ATOM 696 O O . LEU A 1 101 ? 14.228 11.178 -17.263 1.00 84.38 101 LEU A O 1
ATOM 700 N N . VAL A 1 102 ? 12.064 10.969 -16.674 1.00 86.38 102 VAL A N 1
ATOM 701 C CA . VAL A 1 102 ? 11.566 10.579 -18.016 1.00 86.38 102 VAL A CA 1
ATOM 702 C C . VAL A 1 102 ? 12.068 11.517 -19.131 1.00 86.38 102 VAL A C 1
ATOM 704 O O . VAL A 1 102 ? 12.588 11.009 -20.121 1.00 86.38 102 VAL A O 1
ATOM 707 N N . PRO A 1 103 ? 12.022 12.861 -18.995 1.00 87.12 103 PRO A N 1
ATOM 708 C CA . PRO A 1 103 ? 12.498 13.775 -20.040 1.00 87.12 103 PRO A CA 1
ATOM 709 C C . PRO A 1 103 ? 14.005 13.699 -20.324 1.00 87.12 103 PRO A C 1
ATOM 711 O O . PRO A 1 103 ? 14.459 14.202 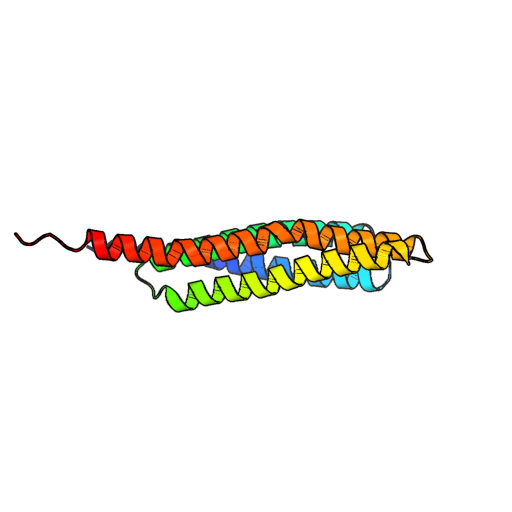-21.349 1.00 87.12 103 PRO A O 1
ATOM 714 N N . TYR A 1 104 ? 14.784 13.111 -19.412 1.00 86.06 104 TYR A N 1
ATOM 715 C CA . TYR A 1 104 ? 16.232 12.941 -19.539 1.00 86.06 104 TYR A CA 1
ATOM 716 C C . TYR A 1 104 ? 16.618 11.525 -19.988 1.00 86.06 104 TYR A C 1
ATOM 718 O O . TYR A 1 104 ? 17.808 11.206 -20.036 1.00 86.06 104 TYR A O 1
ATOM 726 N N . ALA A 1 105 ? 15.642 10.666 -20.298 1.00 83.75 105 ALA A N 1
ATOM 727 C CA . ALA A 1 105 ? 15.906 9.318 -20.765 1.00 83.75 105 ALA A CA 1
ATOM 728 C C . ALA A 1 105 ? 16.609 9.350 -22.130 1.00 83.75 105 ALA A C 1
ATOM 730 O O . ALA A 1 105 ? 16.128 9.938 -23.096 1.00 83.75 105 ALA A O 1
ATOM 731 N N . THR A 1 106 ? 17.774 8.709 -22.205 1.00 86.19 106 THR A N 1
ATOM 732 C CA . THR A 1 106 ? 18.589 8.625 -23.427 1.00 86.19 106 THR A CA 1
ATOM 733 C C . THR A 1 106 ? 18.382 7.319 -24.195 1.00 86.19 106 THR A C 1
ATOM 735 O O . THR A 1 106 ? 18.871 7.186 -25.315 1.00 86.19 106 THR A O 1
ATOM 738 N N . SER A 1 107 ? 17.655 6.359 -23.615 1.00 87.31 107 SER A N 1
ATOM 739 C CA . SER A 1 107 ? 17.291 5.083 -24.233 1.00 87.31 107 SER A CA 1
ATOM 740 C C . SER A 1 107 ? 15.828 4.731 -23.955 1.00 87.31 107 SER A C 1
ATOM 742 O O . SER A 1 107 ? 15.288 5.075 -22.902 1.00 87.31 107 SER A O 1
ATOM 744 N N . LEU A 1 108 ? 15.211 4.000 -24.890 1.00 83.50 108 LEU A N 1
ATOM 745 C CA . LEU A 1 108 ? 13.833 3.501 -24.768 1.00 83.50 108 LEU A CA 1
ATOM 746 C C . LEU A 1 108 ? 13.658 2.590 -23.543 1.00 83.50 108 LEU A C 1
ATOM 748 O O . LEU A 1 108 ? 12.637 2.647 -22.864 1.00 83.50 108 LEU A O 1
ATOM 752 N N . ASP A 1 109 ? 14.680 1.795 -23.220 1.00 81.06 109 ASP A N 1
ATOM 753 C CA . ASP A 1 109 ? 14.674 0.921 -22.046 1.00 81.06 109 ASP A CA 1
ATOM 754 C C . ASP A 1 109 ? 14.611 1.736 -20.751 1.00 81.06 109 ASP A C 1
ATOM 756 O O . ASP A 1 109 ? 13.794 1.452 -19.876 1.00 81.06 109 ASP A O 1
ATOM 760 N N . LEU A 1 110 ? 15.422 2.794 -20.645 1.00 80.38 110 LEU A N 1
ATOM 761 C CA . LEU A 1 110 ? 15.423 3.678 -19.482 1.00 80.38 110 LEU A CA 1
ATOM 762 C C . LEU A 1 110 ? 14.101 4.446 -19.371 1.00 80.38 110 LEU A C 1
ATOM 764 O O . LEU A 1 110 ? 13.550 4.551 -18.278 1.00 80.38 110 LEU A O 1
ATOM 768 N N . GLU A 1 111 ? 13.570 4.934 -20.491 1.00 85.62 111 GLU A N 1
ATOM 769 C CA . GLU A 1 111 ? 12.267 5.602 -20.540 1.00 85.62 111 GLU A CA 1
ATOM 770 C C . GLU A 1 111 ? 11.149 4.679 -20.031 1.00 85.62 111 GLU A C 1
ATOM 772 O O . GLU A 1 111 ? 10.373 5.071 -19.158 1.00 85.62 111 GLU A O 1
ATOM 777 N N . SER A 1 112 ? 11.117 3.425 -20.491 1.00 82.31 112 SER A N 1
ATOM 778 C CA . SER A 1 112 ? 10.120 2.434 -20.064 1.00 82.31 112 SER A CA 1
ATOM 779 C C . SER A 1 112 ? 10.192 2.127 -18.562 1.00 82.31 112 SER A C 1
ATOM 781 O O . SER A 1 112 ? 9.165 2.024 -17.887 1.00 82.31 112 SER A O 1
ATOM 783 N N . LEU A 1 113 ? 11.402 2.063 -18.003 1.00 81.06 113 LEU A N 1
ATOM 784 C CA . LEU A 1 113 ? 11.641 1.799 -16.585 1.00 81.06 113 LEU A CA 1
ATOM 785 C C . LEU A 1 113 ? 11.239 3.001 -15.716 1.00 81.06 113 LEU A C 1
ATOM 787 O O . LEU A 1 113 ? 10.643 2.833 -14.651 1.00 81.06 113 LEU A O 1
ATOM 791 N N . LEU A 1 114 ? 11.490 4.220 -16.195 1.00 84.19 114 LEU A N 1
ATOM 792 C CA . LEU A 1 114 ? 11.080 5.456 -15.528 1.00 84.19 114 LEU A CA 1
ATOM 793 C C . LEU A 1 114 ? 9.561 5.673 -15.577 1.00 84.19 114 LEU A C 1
ATOM 795 O O . LEU A 1 114 ? 8.975 6.102 -14.579 1.00 84.19 114 LEU A O 1
ATOM 799 N N . LEU A 1 115 ? 8.907 5.307 -16.681 1.00 84.56 115 LEU A N 1
ATOM 800 C CA . LEU A 1 115 ? 7.446 5.275 -16.778 1.00 84.56 115 LEU A CA 1
ATOM 801 C C . LEU A 1 115 ? 6.843 4.223 -15.839 1.00 84.56 115 LEU A C 1
ATOM 803 O O . LEU A 1 115 ? 5.841 4.495 -15.179 1.00 84.56 115 LEU A O 1
ATOM 807 N N . ALA A 1 116 ? 7.469 3.052 -15.707 1.00 81.81 116 ALA A N 1
ATOM 808 C CA . ALA A 1 116 ? 7.039 2.033 -14.750 1.00 81.81 116 ALA A CA 1
ATOM 809 C C . ALA A 1 116 ? 7.200 2.494 -13.290 1.00 81.81 116 ALA A C 1
ATOM 811 O O . ALA A 1 116 ? 6.319 2.246 -12.464 1.00 81.81 116 ALA A O 1
ATOM 812 N N . LEU A 1 117 ? 8.279 3.218 -12.965 1.00 82.62 117 LEU A N 1
ATOM 813 C CA . LEU A 1 117 ? 8.466 3.857 -11.656 1.00 82.62 117 LEU A CA 1
ATOM 814 C C . LEU A 1 117 ? 7.383 4.907 -11.382 1.00 82.62 117 LEU A C 1
ATOM 816 O O . LEU A 1 117 ? 6.795 4.924 -10.298 1.00 82.62 117 LEU A O 1
ATOM 820 N N . GLN A 1 118 ? 7.074 5.738 -12.379 1.00 85.31 118 GLN A N 1
ATOM 821 C CA . GLN A 1 118 ? 6.000 6.721 -12.286 1.00 85.31 118 GLN A CA 1
ATOM 822 C C . GLN A 1 118 ? 4.637 6.049 -12.057 1.00 85.31 118 GLN A C 1
ATOM 824 O O . GLN A 1 118 ? 3.904 6.454 -11.151 1.00 85.31 118 GLN A O 1
ATOM 829 N N . GLY A 1 119 ? 4.314 5.014 -12.839 1.00 83.88 119 GLY A N 1
ATOM 830 C CA . GLY A 1 119 ? 3.078 4.237 -12.712 1.00 83.88 119 GLY A CA 1
ATOM 831 C C . GLY A 1 119 ? 2.960 3.549 -11.353 1.00 83.88 119 GLY A C 1
ATOM 832 O O . GLY A 1 119 ? 1.927 3.643 -10.701 1.00 83.88 119 GLY A O 1
ATOM 833 N N . THR A 1 120 ? 4.057 2.981 -10.849 1.00 82.38 120 THR A N 1
ATOM 834 C CA . THR A 1 120 ? 4.117 2.378 -9.506 1.00 82.38 120 THR A CA 1
ATOM 835 C C . THR A 1 120 ? 3.820 3.395 -8.408 1.00 82.38 120 THR A C 1
ATOM 837 O O . THR A 1 120 ? 3.077 3.106 -7.470 1.00 82.38 120 THR A O 1
ATOM 840 N N . GLY A 1 121 ? 4.349 4.614 -8.535 1.00 79.75 121 GLY A N 1
ATOM 841 C CA . GLY A 1 121 ? 4.025 5.707 -7.621 1.00 79.75 121 GLY A CA 1
ATOM 842 C C . GLY A 1 121 ? 2.537 6.081 -7.629 1.00 79.75 121 GLY A C 1
ATOM 843 O O . GLY A 1 121 ? 1.966 6.338 -6.568 1.00 79.75 121 GLY A O 1
ATOM 844 N N . GLN A 1 122 ? 1.886 6.065 -8.797 1.00 84.06 122 GLN A N 1
ATOM 845 C CA . GLN A 1 122 ? 0.441 6.307 -8.907 1.00 84.06 122 GLN A CA 1
ATOM 846 C C . GLN A 1 122 ? -0.387 5.157 -8.327 1.00 84.06 122 GLN A C 1
ATOM 848 O O . GLN A 1 122 ? -1.324 5.404 -7.567 1.00 84.06 122 GLN A O 1
ATOM 853 N N . ASP A 1 123 ? -0.022 3.913 -8.631 1.00 83.75 123 ASP A N 1
ATOM 854 C CA . ASP A 1 123 ? -0.751 2.729 -8.174 1.00 83.75 123 ASP A CA 1
ATOM 855 C C . ASP A 1 123 ? -0.683 2.547 -6.653 1.00 83.75 123 ASP A C 1
ATOM 857 O O . ASP A 1 123 ? -1.619 2.030 -6.042 1.00 83.75 123 ASP A O 1
ATOM 861 N N . LEU A 1 124 ? 0.400 3.008 -6.019 1.00 82.06 124 LEU A N 1
ATOM 862 C CA . LEU A 1 124 ? 0.553 2.991 -4.565 1.00 82.06 124 LEU A CA 1
ATOM 863 C C . LEU A 1 124 ? -0.177 4.143 -3.859 1.00 82.06 124 LEU A C 1
ATOM 865 O O . LEU A 1 124 ? -0.361 4.069 -2.645 1.00 82.06 124 LEU A O 1
ATOM 869 N N . ALA A 1 125 ? -0.631 5.185 -4.564 1.00 79.25 125 ALA A N 1
ATOM 870 C CA . ALA A 1 125 ? -1.287 6.353 -3.961 1.00 79.25 125 ALA A CA 1
ATOM 871 C C . ALA A 1 125 ? -2.528 6.042 -3.082 1.00 79.25 125 ALA A C 1
ATOM 873 O O . ALA A 1 125 ? -2.728 6.735 -2.078 1.00 79.25 125 ALA A O 1
ATOM 874 N N . PRO A 1 126 ? -3.354 5.013 -3.365 1.00 83.81 126 PRO A N 1
ATOM 875 C CA . PRO A 1 126 ? -4.477 4.641 -2.501 1.00 83.81 126 PRO A CA 1
ATOM 876 C C . PRO A 1 126 ? -4.053 4.047 -1.149 1.00 83.81 126 PRO A C 1
ATOM 878 O O . PRO A 1 126 ? -4.759 4.223 -0.155 1.00 83.81 126 PRO A O 1
ATOM 881 N N . VAL A 1 127 ? -2.907 3.361 -1.079 1.00 82.38 127 VAL A N 1
ATOM 882 C CA . VAL A 1 127 ? -2.412 2.684 0.136 1.00 82.38 127 VAL A CA 1
ATOM 883 C C . VAL A 1 127 ? -2.300 3.626 1.346 1.00 82.38 127 VAL A C 1
ATOM 885 O O . VAL A 1 127 ? -2.926 3.345 2.375 1.00 82.38 127 VAL A O 1
ATOM 888 N N . PRO A 1 128 ? -1.571 4.758 1.275 1.00 77.88 128 PRO A N 1
ATOM 889 C CA . PRO A 1 128 ? -1.456 5.680 2.398 1.00 77.88 128 PRO A CA 1
ATOM 890 C C . PRO A 1 128 ? -2.798 6.313 2.779 1.00 77.88 128 PRO A C 1
ATOM 892 O O . PRO A 1 128 ? -3.020 6.571 3.960 1.00 77.88 128 PRO A O 1
ATOM 895 N N . LEU A 1 129 ? -3.720 6.507 1.827 1.00 81.00 129 LEU A N 1
ATOM 896 C CA . LEU A 1 129 ? -5.060 7.028 2.111 1.00 81.00 129 LEU A CA 1
ATOM 897 C C . LEU A 1 129 ? -5.868 6.051 2.966 1.00 81.00 129 LEU A C 1
ATOM 899 O O . LEU A 1 129 ? -6.455 6.468 3.966 1.00 81.00 129 LEU A O 1
ATOM 903 N N . PHE A 1 130 ? -5.858 4.758 2.630 1.00 80.88 130 PHE A N 1
ATOM 904 C CA . PHE A 1 130 ? -6.529 3.739 3.441 1.00 80.88 130 PHE A CA 1
ATOM 905 C C . PHE A 1 130 ? -5.938 3.667 4.848 1.00 80.88 130 PHE A C 1
ATOM 907 O O . PHE A 1 130 ? -6.681 3.696 5.830 1.00 80.88 130 PHE A O 1
ATOM 914 N N . LEU A 1 131 ? -4.609 3.637 4.959 1.00 81.25 131 LEU A N 1
ATOM 915 C CA . LEU A 1 131 ? -3.916 3.572 6.245 1.00 81.25 131 LEU A CA 1
ATOM 916 C C . LEU A 1 131 ? -4.192 4.812 7.115 1.00 81.25 131 LEU A C 1
ATOM 918 O O . LEU A 1 131 ? -4.501 4.668 8.300 1.00 81.25 131 LEU A O 1
ATOM 922 N N . ALA A 1 132 ? -4.155 6.014 6.533 1.00 75.12 132 ALA A N 1
ATOM 923 C CA . ALA A 1 132 ? -4.448 7.266 7.232 1.00 75.12 132 ALA A CA 1
ATOM 924 C C . ALA A 1 132 ? -5.924 7.371 7.645 1.00 75.12 132 ALA A C 1
ATOM 926 O O . ALA A 1 132 ? -6.223 7.744 8.783 1.00 75.12 132 ALA A O 1
ATOM 927 N N . ALA A 1 133 ? -6.851 6.986 6.763 1.00 79.12 133 ALA A N 1
ATOM 928 C CA . ALA A 1 133 ? -8.276 6.934 7.077 1.00 79.12 133 ALA A CA 1
ATOM 929 C C . ALA A 1 133 ? -8.547 5.956 8.228 1.00 79.12 133 ALA A C 1
ATOM 931 O O . ALA A 1 133 ? -9.233 6.307 9.188 1.00 79.12 133 ALA A O 1
ATOM 932 N N . GLY A 1 134 ? -7.939 4.766 8.192 1.00 76.69 134 GLY A N 1
ATOM 933 C CA . GLY A 1 134 ? -7.981 3.824 9.306 1.00 76.69 134 GLY A CA 1
ATOM 934 C C . GLY A 1 134 ? -7.455 4.457 10.593 1.00 76.69 134 GLY A C 1
ATOM 935 O O . GLY A 1 134 ? -8.166 4.489 11.595 1.00 76.69 134 GLY A O 1
ATOM 936 N N . ALA A 1 135 ? -6.256 5.043 10.562 1.00 75.12 135 ALA A N 1
ATOM 937 C CA . ALA A 1 135 ? -5.648 5.693 11.722 1.00 75.12 135 ALA A CA 1
ATOM 938 C C . ALA A 1 135 ? -6.545 6.774 12.357 1.00 75.12 135 ALA A C 1
ATOM 940 O O . ALA A 1 135 ? -6.586 6.861 13.587 1.00 75.12 135 ALA A O 1
ATOM 941 N N . ALA A 1 136 ? -7.281 7.545 11.548 1.00 76.12 136 ALA A N 1
ATOM 942 C CA . ALA A 1 136 ? -8.176 8.616 11.994 1.00 76.12 136 ALA A CA 1
ATOM 943 C C . ALA A 1 136 ? -9.543 8.116 12.502 1.00 76.12 136 ALA A C 1
ATOM 945 O O . ALA A 1 136 ? -10.065 8.628 13.496 1.00 76.12 136 ALA A O 1
ATOM 946 N N . VAL A 1 137 ? -10.127 7.100 11.860 1.00 75.44 137 VAL A N 1
ATOM 947 C CA . VAL A 1 137 ? -11.470 6.588 12.195 1.00 75.44 137 VAL A CA 1
ATOM 948 C C . VAL A 1 137 ? -11.469 5.792 13.505 1.00 75.44 137 VAL A C 1
ATOM 950 O O . VAL A 1 137 ? -12.422 5.859 14.284 1.00 75.44 137 VAL A O 1
ATOM 953 N N . LEU A 1 138 ? -10.389 5.068 13.793 1.00 71.25 138 LEU A N 1
ATOM 954 C CA . LEU A 1 138 ? -10.254 4.218 14.981 1.00 71.25 138 LEU A CA 1
ATOM 955 C C . LEU A 1 138 ? -10.388 4.952 16.332 1.00 71.25 138 LEU A C 1
ATOM 957 O O . LEU A 1 138 ? -11.181 4.506 17.168 1.00 71.25 138 LEU A O 1
ATOM 961 N N . PRO A 1 139 ? -9.666 6.061 16.595 1.00 67.44 139 PRO A N 1
ATOM 962 C CA . PRO A 1 139 ? -9.819 6.812 17.837 1.00 67.44 139 PRO A CA 1
ATOM 963 C C . PRO A 1 139 ? -11.205 7.456 17.948 1.00 67.44 139 PRO A C 1
ATOM 965 O O . PRO A 1 139 ? -11.759 7.503 19.047 1.00 67.44 139 PRO A O 1
ATOM 968 N N . PHE A 1 140 ? -11.806 7.872 16.828 1.00 67.62 140 PHE A N 1
ATOM 969 C CA . PHE A 1 140 ? -13.168 8.409 16.807 1.00 67.62 140 PHE A CA 1
ATOM 970 C C . PHE A 1 140 ? -14.215 7.345 17.177 1.00 67.62 140 PHE A C 1
ATOM 972 O O . PHE A 1 140 ? -15.085 7.589 18.016 1.00 67.62 140 PHE A O 1
ATOM 979 N N . ALA A 1 141 ? -14.092 6.128 16.640 1.00 67.38 141 ALA A N 1
ATOM 980 C CA . ALA A 1 141 ? -14.949 4.998 17.004 1.00 67.38 141 ALA A CA 1
ATOM 981 C C . ALA A 1 141 ? -14.789 4.599 18.484 1.00 67.38 141 ALA A C 1
ATOM 983 O O . ALA A 1 141 ? -15.780 4.353 19.179 1.00 67.38 141 ALA A O 1
ATOM 984 N N . GLY A 1 142 ? -13.552 4.594 18.993 1.00 66.31 142 GLY A N 1
ATOM 985 C CA . GLY A 1 142 ? -13.269 4.380 20.413 1.00 66.31 142 GLY A CA 1
ATOM 986 C C . GLY A 1 142 ? -13.915 5.431 21.319 1.00 66.31 142 GLY A C 1
ATOM 987 O O . GLY A 1 142 ? -14.520 5.087 22.335 1.00 66.31 142 GLY A O 1
ATOM 988 N N . TYR A 1 143 ? -13.849 6.699 20.918 1.00 67.38 143 TYR A N 1
ATOM 989 C CA . TYR A 1 143 ? -14.447 7.826 21.633 1.00 67.38 143 TYR A CA 1
ATOM 990 C C . TYR A 1 143 ? -15.984 7.785 21.666 1.00 67.38 143 TYR A C 1
ATOM 992 O O . TYR A 1 143 ? -16.600 8.043 22.703 1.00 67.38 143 TYR A O 1
ATOM 1000 N N . LEU A 1 144 ? -16.633 7.413 20.560 1.00 66.31 144 LEU A N 1
ATOM 1001 C CA . LEU A 1 144 ? -18.090 7.239 20.537 1.00 66.31 144 LEU A CA 1
ATOM 1002 C C . LEU A 1 144 ? -18.550 6.115 21.477 1.00 66.31 144 LEU A C 1
ATOM 1004 O O . LEU A 1 144 ? -19.611 6.222 22.099 1.00 66.31 144 LEU A O 1
ATOM 1008 N N . ARG A 1 145 ? -17.749 5.054 21.620 1.00 66.00 145 ARG A N 1
ATOM 1009 C CA . ARG A 1 145 ? -18.052 3.939 22.522 1.00 66.00 145 ARG A CA 1
ATOM 1010 C C . ARG A 1 145 ? -17.973 4.341 23.992 1.00 66.00 145 ARG A C 1
ATOM 1012 O O . ARG A 1 145 ? -18.853 3.958 24.759 1.00 66.00 145 ARG A O 1
ATOM 1019 N N . THR A 1 146 ? -16.960 5.110 24.388 1.00 65.31 146 THR A N 1
ATOM 1020 C CA . THR A 1 146 ? -16.837 5.580 25.777 1.00 65.31 146 THR A CA 1
ATOM 1021 C C . THR A 1 146 ? -17.949 6.563 26.141 1.00 65.31 146 THR A C 1
ATOM 1023 O O . THR A 1 146 ? -18.468 6.491 27.251 1.00 65.31 146 THR A O 1
ATOM 1026 N N . ARG A 1 147 ? -18.401 7.414 25.206 1.00 63.28 147 ARG A N 1
ATOM 1027 C CA . ARG A 1 147 ? -19.520 8.343 25.456 1.00 63.28 147 ARG A CA 1
ATOM 1028 C C . ARG A 1 147 ? -20.905 7.690 25.492 1.00 63.28 147 ARG A C 1
ATOM 1030 O O . ARG A 1 147 ? -21.739 8.132 26.273 1.00 63.28 147 ARG A O 1
ATOM 1037 N N . ARG A 1 148 ? -21.170 6.634 24.711 1.00 55.97 148 ARG A N 1
ATOM 1038 C CA . ARG A 1 148 ? -22.454 5.896 24.782 1.00 55.97 148 ARG A CA 1
ATOM 1039 C C . ARG A 1 148 ? -22.629 5.075 26.068 1.00 55.97 148 ARG A C 1
ATOM 1041 O O . ARG A 1 148 ? -23.734 4.622 26.336 1.00 55.97 148 ARG A O 1
ATOM 1048 N N . LEU A 1 149 ? -21.562 4.884 26.846 1.00 52.53 149 LEU A N 1
ATOM 1049 C CA . LEU A 1 149 ? -21.576 4.171 28.128 1.00 52.53 149 LEU A CA 1
ATOM 1050 C C . LEU A 1 149 ? -21.645 5.098 29.347 1.00 52.53 149 LEU A C 1
ATOM 1052 O O . LEU A 1 149 ? -21.524 4.607 30.463 1.00 52.53 149 LEU A O 1
ATOM 1056 N N . SER A 1 150 ? -21.855 6.404 29.165 1.00 43.88 150 SER A N 1
ATOM 1057 C CA . SER A 1 150 ? -22.266 7.265 30.272 1.00 43.88 150 SER A CA 1
ATOM 1058 C C . SER A 1 150 ? -23.794 7.224 30.334 1.00 43.88 150 SER A C 1
ATOM 1060 O O . SER A 1 150 ? -24.431 7.974 29.590 1.00 43.88 150 SER A O 1
ATOM 1062 N N . PRO A 1 151 ? -24.427 6.354 31.152 1.00 45.72 151 PRO A N 1
ATOM 1063 C CA . PRO A 1 151 ? -25.796 6.625 31.533 1.00 45.72 151 PRO A CA 1
ATOM 1064 C C . PRO A 1 151 ? -25.761 8.002 32.186 1.00 45.72 151 PRO A C 1
ATOM 1066 O O . PRO A 1 151 ? -24.963 8.265 33.086 1.00 45.72 151 PRO A O 1
ATOM 1069 N N . VAL A 1 152 ? -26.570 8.910 31.662 1.00 50.50 152 VAL A N 1
ATOM 1070 C CA . VAL A 1 152 ? -26.961 10.100 32.399 1.00 50.50 152 VAL A CA 1
ATOM 1071 C C . VAL A 1 152 ? -27.667 9.562 33.638 1.00 50.50 152 VAL A C 1
ATOM 1073 O O . VAL A 1 152 ? -28.821 9.153 33.568 1.00 50.50 152 VAL A O 1
ATOM 1076 N N . THR A 1 153 ? -26.934 9.436 34.742 1.00 48.84 153 THR A N 1
ATOM 1077 C CA . THR A 1 153 ? -27.521 9.267 36.067 1.00 48.84 153 THR A CA 1
ATOM 1078 C C . THR A 1 153 ? -28.147 10.609 36.411 1.00 48.84 153 THR A C 1
AT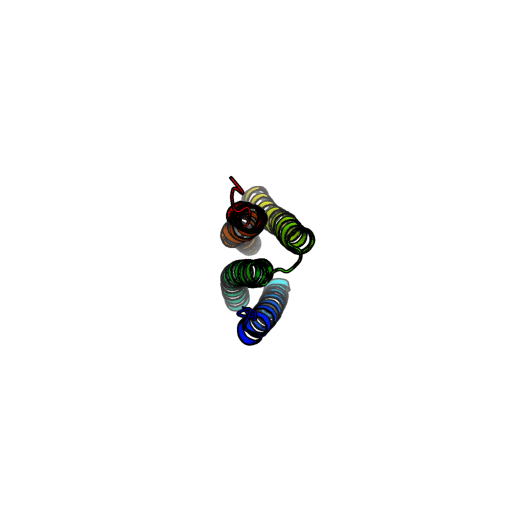OM 1080 O O . THR A 1 153 ? -27.463 11.505 36.910 1.00 48.84 153 THR A O 1
ATOM 1083 N N . ALA A 1 154 ? -29.401 10.763 35.992 1.00 42.75 154 ALA A N 1
ATOM 1084 C CA . ALA A 1 154 ? -30.349 11.699 36.575 1.00 42.75 154 ALA A CA 1
ATOM 1085 C C . ALA A 1 154 ? -30.937 11.078 37.847 1.00 42.75 154 ALA A C 1
ATOM 1087 O O . ALA A 1 154 ? -31.082 9.831 37.867 1.00 42.75 154 ALA A O 1
#

Radius of gyration: 19.94 Å; chains: 1; bounding box: 49×30×61 Å

Sequence (154 aa):
MQPHVAVPRVILAVAIAAAAVDVALFATALAQLSHGPDAVGYDLLLWANKLAGIVAVLATAVVAARTLAGGRILVPSLGLLLAAGITGGIALGLFVLGSTLVPYATSLDLESLLLALQGTGQDLAPVPLFLAAGAAVLPFAGYLRTRRLSPVTA

Secondary structure (DSSP, 8-state):
--------HHHHHHHHHHHHHHHHHHHHHHHHHTTS--HHHHHHHHHHHHHHHHHHHHHHHHHHHHHHTT--SHHHHHHHHHHHHHHHHHHHHHHHHHHHHGGG--SHHHHHHHHHHHHHHHHTTHHHHHHHHHHHHHHHHHHHHHHHT-----

pLDDT: mean 74.28, std 10.31, range [37.72, 87.31]